Protein AF-B7GRT5-F1 (afdb_monomer)

Radius of gyration: 21.12 Å; Cα contacts (8 Å, |Δi|>4): 105; chains: 1; bounding box: 56×30×62 Å

Sequence (105 aa):
MERYGCRILGAGWPPVTAEQHLIDTFAAANEFVSTLADRLYRTIMPVTEDSVITAYSDDITFWGSHPDLGGVPHALWNIAALQAAEWARKETGITCELDVRKPLV

Secondary structure (DSSP, 8-state):
---------S--PPPHHHHHHHHHHHHHHHHHHHHHHHHHHHHHPSP-TT-EEEE-SSHHHHHHH-GGGTTS-HHHHHHHHHHHHHHHHHHHS---EEEEPPP--

Mean predicted aligned error: 10.05 Å

Structure (mmCIF, N/CA/C/O backbone):
data_AF-B7GRT5-F1
#
_entry.id   AF-B7GRT5-F1
#
loop_
_atom_site.group_PDB
_atom_site.id
_atom_site.type_symbol
_atom_site.label_atom_id
_atom_site.label_alt_id
_atom_site.label_comp_id
_atom_site.label_asym_id
_atom_site.label_entity_id
_atom_site.label_seq_id
_atom_site.pdbx_PDB_ins_code
_atom_site.Cartn_x
_atom_site.Cartn_y
_atom_site.Cartn_z
_atom_site.occupancy
_atom_site.B_iso_or_equiv
_atom_site.auth_seq_id
_atom_site.auth_comp_id
_atom_site.auth_asym_id
_atom_site.auth_atom_id
_atom_site.pdbx_PDB_model_num
ATOM 1 N N . MET A 1 1 ? 39.315 5.576 -42.360 1.00 35.09 1 MET A N 1
ATOM 2 C CA . MET A 1 1 ? 40.252 4.438 -42.259 1.00 35.09 1 MET A CA 1
ATOM 3 C C . MET A 1 1 ? 40.766 4.423 -40.827 1.00 35.09 1 MET A C 1
ATOM 5 O O . MET A 1 1 ? 41.183 5.466 -40.344 1.00 35.09 1 MET A O 1
ATOM 9 N N . GLU A 1 2 ? 40.565 3.309 -40.134 1.00 42.41 2 GLU A N 1
ATOM 10 C CA . GLU A 1 2 ? 40.664 3.125 -38.680 1.00 42.41 2 GLU A CA 1
ATOM 11 C C . GLU A 1 2 ? 42.054 3.404 -38.081 1.00 42.41 2 GLU A C 1
ATOM 13 O O . GLU A 1 2 ? 43.071 3.153 -38.730 1.00 42.41 2 GLU A O 1
ATOM 18 N N . ARG A 1 3 ? 42.090 3.769 -36.787 1.00 40.16 3 ARG A N 1
ATOM 19 C CA . ARG A 1 3 ? 42.819 2.968 -35.786 1.00 40.16 3 ARG A CA 1
ATOM 20 C C . ARG A 1 3 ? 42.404 3.268 -34.335 1.00 40.16 3 ARG A C 1
ATOM 22 O O . ARG A 1 3 ? 42.620 4.350 -33.806 1.00 40.16 3 ARG A O 1
ATOM 29 N N . TYR A 1 4 ? 41.811 2.232 -33.748 1.00 42.50 4 TYR A N 1
ATOM 30 C CA . TYR A 1 4 ? 41.735 1.815 -32.349 1.00 42.50 4 TYR A CA 1
ATOM 31 C C . TYR A 1 4 ? 42.750 2.424 -31.366 1.00 42.50 4 TYR A C 1
ATOM 33 O O . TYR A 1 4 ? 43.955 2.409 -31.603 1.00 42.50 4 TYR A O 1
ATOM 41 N N . GLY A 1 5 ? 42.248 2.806 -30.189 1.00 38.44 5 GLY A N 1
ATOM 42 C CA . GLY A 1 5 ? 43.044 3.141 -29.009 1.00 38.44 5 GLY A CA 1
ATOM 43 C C . GLY A 1 5 ? 42.219 3.020 -27.730 1.00 38.44 5 GLY A C 1
ATOM 44 O O . GLY A 1 5 ? 41.826 4.018 -27.139 1.00 38.44 5 GLY A O 1
ATOM 45 N N . CYS A 1 6 ? 41.915 1.782 -27.340 1.00 45.81 6 CYS A N 1
ATOM 46 C CA . CYS A 1 6 ? 41.277 1.430 -26.075 1.00 45.81 6 CYS A CA 1
ATOM 47 C C . CYS A 1 6 ? 42.151 1.863 -24.884 1.00 45.81 6 CYS A C 1
ATOM 49 O O . CYS A 1 6 ? 43.333 1.520 -24.832 1.00 45.81 6 CYS A O 1
ATOM 51 N N . ARG A 1 7 ? 41.567 2.562 -23.902 1.00 41.28 7 ARG A N 1
ATOM 52 C CA . ARG A 1 7 ? 42.159 2.720 -22.568 1.00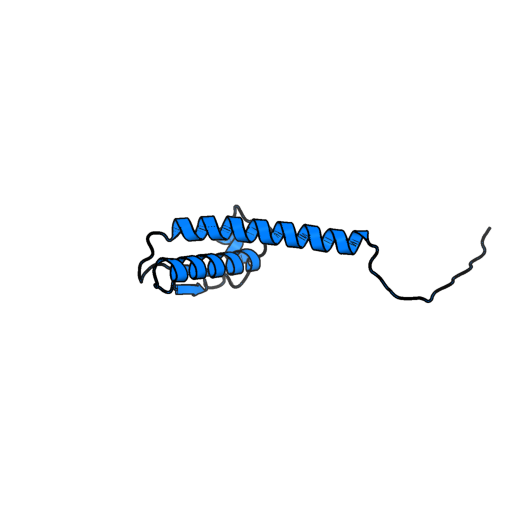 41.28 7 ARG A CA 1
ATOM 53 C C . ARG A 1 7 ? 41.077 2.503 -21.517 1.00 41.28 7 ARG A C 1
ATOM 55 O O . ARG A 1 7 ? 40.390 3.429 -21.107 1.00 41.28 7 ARG A O 1
ATOM 62 N N . ILE A 1 8 ? 40.915 1.247 -21.117 1.00 58.78 8 ILE A N 1
ATOM 63 C CA . ILE A 1 8 ? 40.208 0.899 -19.885 1.00 58.78 8 ILE A CA 1
ATOM 64 C C . ILE A 1 8 ? 41.210 1.064 -18.742 1.00 58.78 8 ILE A C 1
ATOM 66 O O . ILE A 1 8 ? 42.332 0.573 -18.860 1.00 58.78 8 ILE A O 1
ATOM 70 N N . LEU A 1 9 ? 40.818 1.787 -17.685 1.00 47.28 9 LEU A N 1
ATOM 71 C CA . LEU A 1 9 ? 40.879 1.378 -16.268 1.00 47.28 9 LEU A CA 1
ATOM 72 C C . LEU A 1 9 ? 40.779 2.610 -15.345 1.00 47.28 9 LEU A C 1
ATOM 74 O O . LEU A 1 9 ? 41.684 3.441 -15.319 1.00 47.28 9 LEU A O 1
ATOM 78 N N . GLY A 1 10 ? 39.706 2.682 -14.545 1.00 39.84 10 GLY A N 1
ATOM 79 C CA . GLY A 1 10 ? 39.620 3.584 -13.390 1.00 39.84 10 GLY A CA 1
ATOM 80 C C . GLY A 1 10 ? 38.197 3.848 -12.880 1.00 39.84 10 GLY A C 1
ATOM 81 O O . GLY A 1 10 ? 37.603 4.834 -13.281 1.00 39.84 10 GLY A O 1
ATOM 82 N N . ALA A 1 11 ? 37.708 2.985 -11.978 1.00 42.47 11 ALA A N 1
ATOM 83 C CA . ALA A 1 11 ? 36.541 3.147 -11.089 1.00 42.47 11 ALA A CA 1
ATOM 84 C C . ALA A 1 11 ? 35.166 3.424 -11.743 1.00 42.47 11 ALA A C 1
ATOM 86 O O . ALA A 1 11 ? 34.843 4.534 -12.154 1.00 42.47 11 ALA A O 1
ATOM 87 N N . GLY A 1 12 ? 34.324 2.385 -11.780 1.00 48.22 12 GLY A N 1
ATOM 88 C CA . GLY A 1 12 ? 32.943 2.437 -12.253 1.00 48.22 12 GLY A CA 1
ATOM 89 C C . GLY A 1 12 ? 32.034 3.232 -11.323 1.00 48.22 12 GLY A C 1
ATOM 90 O O . GLY A 1 12 ? 31.348 2.649 -10.486 1.00 48.22 12 GLY A O 1
ATOM 91 N N . TRP A 1 13 ? 32.008 4.549 -11.504 1.00 44.81 13 TRP A N 1
ATOM 92 C CA . TRP A 1 13 ? 30.881 5.346 -11.052 1.00 44.81 13 TRP A CA 1
ATOM 93 C C . TRP A 1 13 ? 29.760 5.330 -12.090 1.00 44.81 13 TRP A C 1
ATOM 95 O O . TRP A 1 13 ? 30.054 5.520 -13.277 1.00 44.81 13 TRP A O 1
ATOM 105 N N . PRO A 1 14 ? 28.491 5.081 -11.690 1.00 51.97 14 PRO A N 1
ATOM 106 C CA . PRO A 1 14 ? 27.362 5.358 -12.558 1.00 51.97 14 PRO A CA 1
ATOM 107 C C . PRO A 1 14 ? 27.527 6.778 -13.104 1.00 51.97 14 PRO A C 1
ATOM 109 O O . PRO A 1 14 ? 27.972 7.661 -12.363 1.00 51.97 14 PRO A O 1
ATOM 112 N N . PRO A 1 15 ? 27.214 7.031 -14.384 1.00 56.84 15 PRO A N 1
ATOM 113 C CA . PRO A 1 15 ? 27.171 8.404 -14.862 1.00 56.84 15 PRO A CA 1
ATOM 114 C C . PRO A 1 15 ? 26.275 9.199 -13.902 1.00 56.84 15 PRO A C 1
ATOM 116 O O . PRO A 1 15 ? 25.231 8.691 -13.502 1.00 56.84 15 PRO A O 1
ATOM 119 N N . VAL A 1 16 ? 26.684 10.410 -13.511 1.00 60.94 16 VAL A N 1
ATOM 120 C CA . VAL A 1 16 ? 25.973 11.274 -12.536 1.00 60.94 16 VAL A CA 1
ATOM 121 C C . VAL A 1 16 ? 24.467 11.374 -12.833 1.00 60.94 16 VAL A C 1
ATOM 123 O O . VAL A 1 16 ? 23.646 11.516 -11.933 1.00 60.94 16 VAL A O 1
ATOM 126 N N . THR A 1 17 ? 24.087 11.219 -14.101 1.00 69.44 17 THR A N 1
ATOM 127 C CA . THR A 1 17 ? 22.699 11.129 -14.553 1.00 69.44 17 THR A CA 1
ATOM 128 C C . THR A 1 17 ? 21.957 9.885 -14.052 1.00 69.44 17 THR A C 1
ATOM 130 O O . THR A 1 17 ? 20.820 10.012 -13.624 1.00 69.44 17 THR A O 1
ATOM 133 N N . ALA A 1 18 ? 22.559 8.693 -14.055 1.00 74.81 18 ALA A N 1
ATOM 134 C CA . ALA A 1 18 ? 21.925 7.468 -13.560 1.00 74.81 18 ALA A CA 1
ATOM 135 C C . ALA A 1 18 ? 21.660 7.518 -12.048 1.00 74.81 18 ALA A C 1
ATOM 137 O O . ALA A 1 18 ? 20.605 7.078 -11.601 1.00 74.81 18 ALA A O 1
ATOM 138 N N . GLU A 1 19 ? 22.582 8.083 -11.267 1.00 78.12 19 GLU A N 1
ATOM 139 C CA . GLU A 1 19 ? 22.389 8.271 -9.825 1.00 78.12 19 GLU A CA 1
ATOM 140 C C . GLU A 1 19 ? 21.266 9.274 -9.535 1.00 78.12 19 GLU A C 1
ATOM 142 O O . GLU A 1 19 ? 20.366 8.978 -8.749 1.00 78.12 19 GLU A O 1
ATOM 147 N N . GLN A 1 20 ? 21.251 10.413 -10.236 1.00 81.12 20 GLN A N 1
ATOM 148 C CA . GLN A 1 20 ? 20.177 11.397 -10.100 1.00 81.12 20 GLN A CA 1
ATOM 149 C C . GLN A 1 20 ? 18.815 10.816 -10.499 1.00 81.12 20 GLN A C 1
ATOM 151 O O . GLN A 1 20 ? 17.839 10.991 -9.777 1.00 81.12 20 GLN A O 1
ATOM 156 N N . HIS A 1 21 ? 18.752 10.051 -11.594 1.00 83.00 21 HIS A N 1
ATOM 157 C CA . HIS A 1 21 ? 17.520 9.381 -12.012 1.00 83.00 21 HIS A CA 1
ATOM 158 C C . HIS A 1 21 ? 16.986 8.419 -10.948 1.00 83.00 21 HIS A C 1
ATOM 160 O O . HIS A 1 21 ? 15.772 8.340 -10.756 1.00 83.00 21 HIS A O 1
ATOM 166 N N . LEU A 1 22 ? 17.864 7.700 -10.244 1.00 84.38 22 LEU A N 1
ATOM 167 C CA . LEU A 1 22 ? 17.451 6.843 -9.135 1.00 84.38 22 LEU A CA 1
ATOM 168 C C . LEU A 1 22 ? 16.895 7.671 -7.975 1.00 84.38 22 LEU A C 1
ATOM 170 O O . LEU A 1 22 ? 15.816 7.350 -7.486 1.00 84.38 22 LEU A O 1
ATOM 174 N N . ILE A 1 23 ? 17.582 8.743 -7.572 1.00 88.44 23 ILE A N 1
ATOM 175 C CA . ILE A 1 23 ? 17.127 9.638 -6.494 1.00 88.44 23 ILE A CA 1
ATOM 176 C C . ILE A 1 23 ? 15.744 10.212 -6.813 1.00 88.44 23 ILE A C 1
ATOM 178 O O . ILE A 1 23 ? 14.845 10.127 -5.977 1.00 88.44 23 ILE A O 1
ATOM 182 N N . ASP A 1 24 ? 15.551 10.721 -8.029 1.00 89.56 24 ASP A N 1
ATOM 183 C CA . ASP A 1 24 ? 14.276 11.295 -8.463 1.00 89.56 24 ASP A CA 1
ATOM 184 C C . ASP A 1 24 ? 13.165 10.236 -8.476 1.00 89.56 24 ASP A C 1
ATOM 186 O O . ASP A 1 24 ? 12.052 10.480 -8.007 1.00 89.56 24 ASP A O 1
ATOM 190 N N . THR A 1 25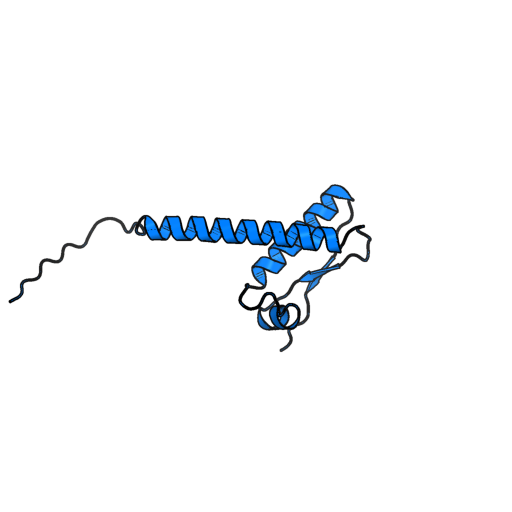 ? 13.476 9.026 -8.952 1.00 85.94 25 THR A N 1
ATOM 191 C CA . THR A 1 25 ? 12.520 7.908 -8.991 1.00 85.94 25 THR A CA 1
ATOM 192 C C . THR A 1 25 ? 12.118 7.470 -7.584 1.00 85.94 25 THR A C 1
ATOM 194 O O . THR A 1 25 ? 10.936 7.245 -7.321 1.00 85.94 25 THR A O 1
ATOM 197 N N . PHE A 1 26 ? 13.073 7.375 -6.657 1.00 86.44 26 PHE A N 1
ATOM 198 C CA . PHE A 1 26 ? 12.783 7.037 -5.264 1.00 86.44 26 PHE A CA 1
ATOM 199 C C . PHE A 1 26 ? 11.986 8.137 -4.564 1.00 86.44 26 PHE A C 1
ATOM 201 O O . PHE A 1 26 ? 11.057 7.824 -3.821 1.00 86.44 26 PHE A O 1
ATOM 208 N N . ALA A 1 27 ? 12.306 9.409 -4.816 1.00 90.69 27 ALA A N 1
ATOM 209 C CA . ALA A 1 27 ? 11.550 10.534 -4.279 1.00 90.69 27 ALA A CA 1
ATOM 210 C C . ALA A 1 27 ? 10.090 10.495 -4.755 1.00 90.69 27 ALA A C 1
ATOM 212 O O . ALA A 1 27 ? 9.180 10.569 -3.928 1.00 90.69 27 ALA A O 1
ATOM 213 N N . ALA A 1 28 ? 9.866 10.273 -6.053 1.00 89.69 28 ALA A N 1
ATOM 214 C CA . ALA A 1 28 ? 8.529 10.137 -6.623 1.00 89.69 28 ALA A CA 1
ATOM 215 C C . ALA A 1 28 ? 7.766 8.931 -6.045 1.00 89.69 28 ALA A C 1
ATOM 217 O O . ALA A 1 28 ? 6.592 9.044 -5.697 1.00 89.69 28 ALA A O 1
ATOM 218 N N . ALA A 1 29 ? 8.429 7.780 -5.885 1.00 89.06 29 ALA A N 1
ATOM 219 C CA . ALA A 1 29 ? 7.819 6.603 -5.269 1.00 89.06 29 ALA A CA 1
ATOM 220 C C . ALA A 1 29 ? 7.430 6.857 -3.804 1.00 89.06 29 ALA A C 1
ATOM 222 O O . ALA A 1 29 ? 6.352 6.452 -3.372 1.00 89.06 29 ALA A O 1
ATOM 223 N N . ASN A 1 30 ? 8.275 7.555 -3.043 1.00 91.62 30 ASN A N 1
ATOM 224 C CA . ASN A 1 30 ? 7.990 7.897 -1.653 1.00 91.62 30 ASN A CA 1
ATOM 225 C C . ASN A 1 30 ? 6.823 8.892 -1.528 1.00 91.62 30 ASN A C 1
ATOM 227 O O . ASN A 1 30 ? 5.957 8.727 -0.671 1.00 91.62 30 ASN A O 1
ATOM 231 N N . GLU A 1 31 ? 6.761 9.898 -2.403 1.00 93.88 31 GLU A N 1
ATOM 232 C CA . GLU A 1 31 ? 5.630 10.831 -2.469 1.00 93.88 31 GLU A CA 1
ATOM 233 C C . GLU A 1 31 ? 4.321 10.105 -2.813 1.00 93.88 31 GLU A C 1
ATOM 235 O O . GLU A 1 31 ? 3.287 10.331 -2.173 1.00 93.88 31 GLU A O 1
ATOM 240 N N . PHE A 1 32 ? 4.379 9.172 -3.766 1.00 92.56 32 PHE A N 1
ATOM 241 C CA . PHE A 1 32 ? 3.248 8.326 -4.125 1.00 92.56 32 PHE A CA 1
ATOM 242 C C . PHE A 1 32 ? 2.765 7.487 -2.936 1.00 92.56 32 PHE A C 1
ATOM 244 O O . PHE A 1 32 ? 1.580 7.519 -2.603 1.00 92.56 32 PHE A O 1
ATOM 251 N N . VAL A 1 33 ? 3.678 6.784 -2.256 1.00 94.31 33 VAL A N 1
ATOM 252 C CA . VAL A 1 33 ? 3.366 5.972 -1.069 1.00 94.31 33 VAL A CA 1
ATOM 253 C C . VAL A 1 33 ? 2.748 6.825 0.034 1.00 94.31 33 VAL A C 1
ATOM 255 O O . VAL A 1 33 ? 1.740 6.426 0.609 1.00 94.31 33 VAL A O 1
ATOM 258 N N . SER A 1 34 ? 3.299 8.011 0.304 1.00 93.50 34 SER A N 1
ATOM 259 C CA . SER A 1 34 ? 2.772 8.923 1.325 1.00 93.50 34 SER A CA 1
ATOM 260 C C . SER A 1 34 ? 1.342 9.374 1.011 1.00 93.50 34 SER A C 1
ATOM 262 O O . SER A 1 34 ? 0.464 9.332 1.874 1.00 93.50 34 SER A O 1
ATOM 264 N N . THR A 1 35 ? 1.082 9.734 -0.248 1.00 94.69 35 THR A N 1
ATOM 265 C CA . THR A 1 35 ? -0.253 10.134 -0.716 1.00 94.69 35 THR A CA 1
ATOM 266 C C . THR A 1 35 ? -1.250 8.979 -0.616 1.00 94.69 35 THR A C 1
ATOM 268 O O . THR A 1 35 ? -2.385 9.156 -0.169 1.00 94.69 35 THR A O 1
ATOM 271 N N . LEU A 1 36 ? -0.828 7.774 -1.004 1.00 94.06 36 LEU A N 1
ATOM 272 C CA . LEU A 1 36 ? -1.660 6.580 -0.924 1.00 94.06 36 LEU A CA 1
ATOM 273 C C . LEU A 1 36 ? -1.943 6.186 0.532 1.00 94.06 36 LEU A C 1
ATOM 275 O O . LEU A 1 36 ? -3.074 5.828 0.854 1.00 94.06 36 LEU A O 1
ATOM 279 N N . ALA A 1 37 ? -0.952 6.311 1.416 1.00 94.06 37 ALA A N 1
ATOM 280 C CA . ALA A 1 37 ? -1.097 6.048 2.842 1.00 94.06 37 ALA A CA 1
ATOM 281 C C . ALA A 1 37 ? -2.102 7.008 3.490 1.00 94.06 37 ALA A C 1
ATOM 283 O O . ALA A 1 37 ? -2.960 6.553 4.238 1.00 94.06 37 ALA A O 1
ATOM 284 N N . ASP A 1 38 ? -2.072 8.306 3.161 1.00 94.50 38 ASP A N 1
ATOM 285 C CA . ASP A 1 38 ? -3.072 9.276 3.647 1.00 94.50 38 ASP A CA 1
ATOM 286 C C . ASP A 1 38 ? -4.482 8.917 3.173 1.00 94.50 38 ASP A C 1
ATOM 288 O O . ASP A 1 38 ? -5.430 8.923 3.961 1.00 94.50 38 ASP A O 1
ATOM 292 N N . ARG A 1 39 ? -4.628 8.506 1.909 1.00 93.06 39 ARG A N 1
ATOM 293 C CA . ARG A 1 39 ? -5.920 8.054 1.383 1.00 93.06 39 ARG A CA 1
ATOM 294 C C . ARG A 1 39 ? -6.430 6.805 2.108 1.00 93.06 39 ARG A C 1
ATOM 296 O O . ARG A 1 39 ? -7.606 6.756 2.475 1.00 93.06 39 ARG A O 1
ATOM 303 N N . LEU A 1 40 ? -5.570 5.808 2.315 1.00 92.50 40 LEU A N 1
ATOM 304 C CA . LEU A 1 40 ? -5.913 4.579 3.035 1.00 92.50 40 LEU A CA 1
ATOM 305 C C . LEU A 1 40 ? -6.281 4.878 4.486 1.00 92.50 40 LEU A C 1
ATOM 307 O O . LEU A 1 40 ? -7.328 4.437 4.951 1.00 92.50 40 LEU A O 1
ATOM 311 N N . TYR A 1 41 ? -5.475 5.700 5.155 1.00 90.75 41 TYR A N 1
ATOM 312 C CA . TYR A 1 41 ? -5.696 6.135 6.525 1.00 90.75 41 TYR A CA 1
ATOM 313 C C . TYR A 1 41 ? -7.068 6.792 6.698 1.00 90.75 41 TYR A C 1
ATOM 315 O O . TYR A 1 41 ? -7.852 6.400 7.557 1.00 90.75 41 TYR A O 1
ATOM 323 N N . ARG A 1 42 ? -7.422 7.733 5.818 1.00 90.81 42 ARG A N 1
ATOM 324 C CA . ARG A 1 42 ? -8.742 8.382 5.853 1.00 90.81 42 ARG A CA 1
ATOM 325 C C . ARG A 1 42 ? -9.895 7.428 5.563 1.00 90.81 42 ARG A C 1
ATOM 327 O O . ARG A 1 42 ? -11.000 7.675 6.027 1.00 90.81 42 ARG A O 1
ATOM 334 N N . THR A 1 43 ? -9.655 6.368 4.794 1.00 89.62 43 THR A N 1
ATOM 335 C CA . THR A 1 43 ? -10.688 5.382 4.446 1.00 89.62 43 THR A CA 1
ATOM 336 C C . THR A 1 43 ? -11.030 4.479 5.629 1.00 89.62 43 THR A C 1
ATOM 338 O O . THR A 1 43 ? -12.188 4.107 5.790 1.00 89.62 43 THR A O 1
ATOM 341 N N . ILE A 1 44 ? -10.044 4.144 6.465 1.00 87.62 44 ILE A N 1
ATOM 342 C CA . ILE A 1 44 ? -10.245 3.287 7.643 1.00 87.62 44 ILE A CA 1
ATOM 343 C C . ILE A 1 44 ? -10.686 4.051 8.895 1.00 87.62 44 ILE A C 1
ATOM 345 O O . ILE A 1 44 ? -10.934 3.422 9.921 1.00 87.62 44 ILE A O 1
ATOM 349 N N . MET A 1 45 ? -10.755 5.385 8.832 1.00 87.06 45 MET A N 1
ATOM 350 C CA . MET A 1 45 ? -11.149 6.233 9.955 1.00 87.06 45 MET A CA 1
ATOM 351 C C . MET A 1 45 ? -12.677 6.439 10.014 1.00 87.06 45 MET A C 1
ATOM 353 O O . MET A 1 45 ? -13.295 6.707 8.982 1.00 87.06 45 MET A O 1
ATOM 357 N N . PRO A 1 46 ? -13.296 6.402 11.213 1.00 86.81 46 PRO A N 1
ATOM 358 C CA . PRO A 1 46 ? -12.675 6.115 12.509 1.00 86.81 46 PRO A CA 1
ATOM 359 C C . PRO A 1 46 ? -12.245 4.646 12.626 1.00 86.81 46 PRO A C 1
ATOM 361 O O . PRO A 1 46 ? -12.978 3.747 12.224 1.00 86.81 46 PRO A O 1
ATOM 364 N N . VAL A 1 47 ? -11.060 4.418 13.195 1.00 84.62 47 VAL A N 1
ATOM 365 C CA . VAL A 1 47 ? -10.506 3.067 13.351 1.00 84.62 47 VAL A CA 1
ATOM 366 C C . VAL A 1 47 ? -11.262 2.319 14.446 1.00 84.62 47 VAL A C 1
ATOM 368 O O . VAL A 1 47 ? -11.470 2.832 15.545 1.00 84.62 47 VAL A O 1
ATOM 371 N N . THR A 1 48 ? -11.652 1.090 14.132 1.00 85.56 48 THR A N 1
ATOM 372 C CA . THR A 1 48 ? -12.302 0.131 15.030 1.00 85.56 48 THR A CA 1
ATOM 373 C C . THR A 1 48 ? -11.492 -1.165 15.060 1.00 85.56 48 THR A C 1
ATOM 375 O O . THR A 1 48 ? -10.580 -1.339 14.252 1.00 85.56 48 THR A O 1
ATOM 378 N N . GLU A 1 49 ? -11.805 -2.085 15.975 1.00 76.88 49 GLU A N 1
ATOM 379 C CA . GLU A 1 49 ? -11.141 -3.401 16.024 1.00 76.88 49 GLU A CA 1
ATOM 380 C C . GLU A 1 49 ? -11.362 -4.225 14.739 1.00 76.88 49 GLU A C 1
ATOM 382 O O . GLU A 1 49 ? -10.515 -5.039 14.393 1.00 76.88 49 GLU A O 1
ATOM 387 N N . ASP A 1 50 ? -12.432 -3.942 13.987 1.00 80.88 50 ASP A N 1
ATOM 388 C CA . ASP A 1 50 ? -12.749 -4.579 12.701 1.00 80.88 50 ASP A CA 1
ATOM 389 C C . ASP A 1 50 ? -12.137 -3.842 11.488 1.00 80.88 50 ASP A C 1
ATOM 391 O O . ASP A 1 50 ? -12.404 -4.188 10.334 1.00 80.88 50 ASP A O 1
ATOM 395 N N . SER A 1 51 ? -11.349 -2.781 11.709 1.00 84.69 51 SER A N 1
ATOM 396 C CA . SER A 1 51 ? -10.722 -2.026 10.621 1.00 84.69 51 SER A CA 1
ATOM 397 C C . SER A 1 51 ? -9.567 -2.824 10.010 1.00 84.69 51 SER A C 1
ATOM 399 O O . SER A 1 51 ? -8.472 -2.905 10.571 1.00 84.69 51 SER A O 1
ATOM 401 N N . VAL A 1 52 ? -9.813 -3.361 8.815 1.00 87.00 52 VAL A N 1
ATOM 402 C CA . VAL A 1 52 ? -8.854 -4.156 8.040 1.00 87.00 52 VAL A CA 1
ATOM 403 C C . VAL A 1 52 ? -8.301 -3.346 6.870 1.00 87.00 52 VAL A C 1
ATOM 405 O O . VAL A 1 52 ? -9.045 -2.663 6.162 1.00 87.00 52 VAL A O 1
ATOM 408 N N . ILE A 1 53 ? -6.997 -3.468 6.619 1.00 90.62 53 ILE A N 1
ATOM 409 C CA . ILE A 1 53 ? -6.368 -3.005 5.379 1.00 90.62 53 ILE A CA 1
ATOM 410 C C . ILE A 1 53 ? -5.948 -4.223 4.560 1.00 90.62 53 ILE A C 1
ATOM 412 O O . ILE A 1 53 ? -5.268 -5.117 5.056 1.00 90.62 53 ILE A O 1
ATOM 416 N N . THR A 1 54 ? -6.333 -4.261 3.288 1.00 92.50 54 THR A N 1
ATOM 417 C CA . THR A 1 54 ? -5.958 -5.361 2.396 1.00 92.50 54 THR A CA 1
ATOM 418 C C . THR A 1 54 ? -4.528 -5.189 1.883 1.00 92.50 54 THR A C 1
ATOM 420 O O . THR A 1 54 ? -4.198 -4.161 1.288 1.00 92.50 54 THR A O 1
ATOM 423 N N . ALA A 1 55 ? -3.702 -6.216 2.056 1.00 93.31 55 ALA A N 1
ATOM 424 C CA . ALA A 1 55 ? -2.411 -6.379 1.400 1.00 93.31 55 ALA A CA 1
ATOM 425 C C . ALA A 1 55 ? -2.505 -7.401 0.263 1.00 93.31 55 ALA A C 1
ATOM 427 O O . ALA A 1 55 ? -3.346 -8.298 0.269 1.00 93.31 55 ALA A O 1
ATOM 428 N N . TYR A 1 56 ? -1.607 -7.286 -0.708 1.00 93.44 56 TYR A N 1
ATOM 429 C CA . TYR A 1 56 ? -1.571 -8.153 -1.885 1.00 93.44 56 TYR A CA 1
ATOM 430 C C . TYR A 1 56 ? -0.226 -8.872 -1.971 1.00 93.44 56 TYR A C 1
ATOM 432 O O . TYR A 1 56 ? 0.789 -8.335 -1.542 1.00 93.44 56 TYR A O 1
ATOM 440 N N . SER A 1 57 ? -0.203 -10.093 -2.498 1.00 91.88 57 SER A N 1
ATOM 441 C CA . SER A 1 57 ? 1.031 -10.887 -2.642 1.00 91.88 57 SER A CA 1
ATOM 442 C C . SER A 1 57 ? 1.589 -10.893 -4.068 1.00 91.88 57 SER A C 1
ATOM 444 O O . SER A 1 57 ? 2.728 -11.305 -4.281 1.00 91.88 57 SER A O 1
ATOM 446 N N . ASP A 1 58 ? 0.805 -10.417 -5.035 1.00 92.38 58 ASP A N 1
ATOM 447 C CA . ASP A 1 58 ? 1.167 -10.350 -6.442 1.00 92.38 58 ASP A CA 1
ATOM 448 C C . ASP A 1 58 ? 0.472 -9.169 -7.145 1.00 92.38 58 ASP A C 1
ATOM 450 O O . ASP A 1 58 ? -0.578 -8.681 -6.710 1.00 92.38 58 ASP A O 1
ATOM 454 N N . ASP A 1 59 ? 1.065 -8.714 -8.252 1.00 92.50 59 ASP A N 1
ATOM 455 C CA . ASP A 1 59 ? 0.569 -7.569 -9.026 1.00 92.50 59 ASP A CA 1
ATOM 456 C C . ASP A 1 59 ? -0.753 -7.863 -9.747 1.00 92.50 59 ASP A C 1
ATOM 458 O O . ASP A 1 59 ? -1.569 -6.962 -9.924 1.00 92.50 59 ASP A O 1
ATOM 462 N N . ILE A 1 60 ? -1.005 -9.114 -10.144 1.00 92.75 60 ILE A N 1
ATOM 463 C CA . ILE A 1 60 ? -2.193 -9.482 -10.927 1.00 92.75 60 ILE A CA 1
ATOM 464 C C . ILE A 1 60 ? -3.444 -9.362 -10.052 1.00 92.75 60 ILE A C 1
ATOM 466 O O . ILE A 1 60 ? -4.428 -8.735 -10.445 1.00 92.75 60 ILE A O 1
ATOM 470 N N . THR A 1 61 ? -3.397 -9.915 -8.843 1.00 92.25 61 THR A N 1
ATOM 471 C CA . THR A 1 61 ? -4.462 -9.826 -7.838 1.00 92.25 61 THR A CA 1
ATOM 472 C C . THR A 1 61 ? -4.692 -8.384 -7.395 1.00 92.25 61 THR A C 1
ATOM 474 O O . THR A 1 61 ? -5.842 -7.964 -7.211 1.00 92.25 61 THR A O 1
ATOM 477 N N . PHE A 1 62 ? -3.611 -7.612 -7.258 1.00 93.12 62 PHE A N 1
ATOM 478 C CA . PHE A 1 62 ? -3.678 -6.190 -6.950 1.00 93.12 62 PHE A CA 1
ATOM 479 C C . PHE A 1 62 ? -4.386 -5.402 -8.059 1.00 93.12 62 PHE A C 1
ATOM 481 O O . PHE A 1 62 ? -5.406 -4.770 -7.789 1.00 93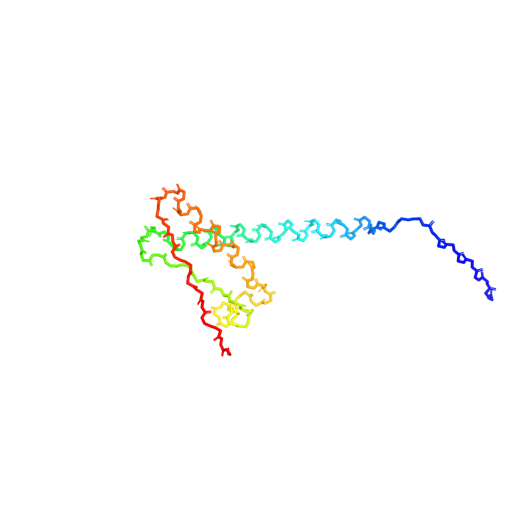.12 62 PHE A O 1
ATOM 488 N N . TRP A 1 63 ? -3.927 -5.490 -9.311 1.00 94.62 63 TRP A N 1
ATOM 489 C CA . TRP A 1 63 ? -4.542 -4.779 -10.438 1.00 94.62 63 TRP A CA 1
ATOM 490 C C . TRP A 1 63 ? -5.967 -5.250 -10.726 1.00 94.62 63 TRP A C 1
ATOM 492 O O . TRP A 1 63 ? -6.807 -4.451 -11.128 1.00 94.62 63 TRP A O 1
ATOM 502 N N . GLY A 1 64 ? -6.277 -6.523 -10.467 1.00 92.00 64 GLY A N 1
ATOM 503 C CA . GLY A 1 64 ? -7.647 -7.030 -10.534 1.00 92.00 64 GLY A CA 1
ATOM 504 C C . GLY A 1 64 ? -8.591 -6.360 -9.526 1.00 92.00 64 GLY A C 1
ATOM 505 O O . GLY A 1 64 ? -9.785 -6.245 -9.793 1.00 92.00 64 GLY A O 1
ATOM 506 N N . SER A 1 65 ? -8.066 -5.893 -8.389 1.00 89.88 65 SER A N 1
ATOM 507 C CA . SER A 1 65 ? -8.836 -5.204 -7.339 1.00 89.88 65 SER A CA 1
ATOM 508 C C . SER A 1 65 ? -8.793 -3.675 -7.463 1.00 89.88 65 SER A C 1
ATOM 510 O O . SER A 1 65 ? -9.746 -3.003 -7.073 1.00 89.88 65 SER A O 1
ATOM 512 N N . HIS A 1 66 ? -7.710 -3.136 -8.028 1.00 90.44 66 HIS A N 1
ATOM 513 C CA . HIS A 1 66 ? -7.461 -1.709 -8.241 1.00 90.44 66 HIS A CA 1
ATOM 514 C C . HIS A 1 66 ? -7.027 -1.455 -9.694 1.00 90.44 66 HIS A C 1
ATOM 516 O O . HIS A 1 66 ? -5.850 -1.186 -9.957 1.00 90.44 66 HIS A O 1
ATOM 522 N N . PRO A 1 67 ? -7.949 -1.559 -10.669 1.00 90.31 67 PRO A N 1
ATOM 523 C CA . PRO A 1 67 ? -7.611 -1.419 -12.086 1.00 90.31 67 PRO A CA 1
ATOM 524 C C . PRO A 1 67 ? -7.107 -0.014 -12.448 1.00 90.31 67 PRO A C 1
ATOM 526 O O . PRO A 1 67 ? -6.384 0.146 -13.428 1.00 90.31 67 PRO A O 1
ATOM 529 N N . ASP A 1 68 ? -7.448 1.001 -11.648 1.00 91.31 68 ASP A N 1
ATOM 530 C CA . ASP A 1 68 ? -6.948 2.374 -11.762 1.00 91.31 68 ASP A CA 1
ATOM 531 C C . ASP A 1 68 ? -5.453 2.509 -11.427 1.00 91.31 68 ASP A C 1
ATOM 533 O O . ASP A 1 68 ? -4.817 3.475 -1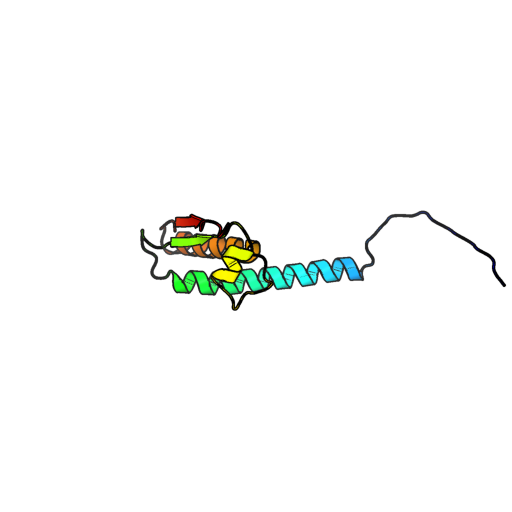1.843 1.00 91.31 68 ASP A O 1
ATOM 537 N N . LEU A 1 69 ? -4.880 1.526 -10.728 1.00 89.81 69 LEU A N 1
ATOM 538 C CA . LEU A 1 69 ? -3.467 1.472 -10.349 1.00 89.81 69 LEU A CA 1
ATOM 539 C C . LEU A 1 69 ? -2.661 0.494 -11.222 1.00 89.81 69 LEU A C 1
ATOM 541 O O . LEU A 1 69 ? -1.588 0.035 -10.827 1.00 89.81 69 LEU A O 1
ATOM 545 N N . GLY A 1 70 ? -3.161 0.172 -12.420 1.00 88.88 70 GLY A N 1
ATOM 546 C CA . GLY A 1 70 ? -2.467 -0.685 -13.381 1.00 88.88 70 GLY A CA 1
ATOM 547 C C . GLY A 1 70 ? -1.044 -0.198 -13.682 1.00 88.88 70 GLY A C 1
ATOM 548 O O . GLY A 1 70 ? -0.830 0.963 -14.027 1.00 88.88 70 GLY A O 1
ATOM 549 N N . GLY A 1 71 ? -0.063 -1.095 -13.550 1.00 87.00 71 GLY A N 1
ATOM 550 C CA . GLY A 1 71 ? 1.361 -0.794 -13.739 1.00 87.00 71 GLY A CA 1
ATOM 551 C C . GLY A 1 71 ? 2.089 -0.301 -12.483 1.00 87.00 71 GLY A C 1
ATOM 552 O O . GLY A 1 71 ? 3.318 -0.267 -12.478 1.00 87.00 71 GLY A O 1
ATOM 553 N N . VAL A 1 72 ? 1.369 0.020 -11.403 1.00 90.81 72 VAL A N 1
ATOM 554 C CA . VAL A 1 72 ? 1.973 0.269 -10.087 1.00 90.81 72 VAL A CA 1
ATOM 555 C C . VAL A 1 72 ? 2.273 -1.077 -9.420 1.00 90.81 72 VAL A C 1
ATOM 557 O O . VAL A 1 72 ? 1.365 -1.904 -9.325 1.00 90.81 72 VAL A O 1
ATOM 560 N N . PRO A 1 73 ? 3.499 -1.317 -8.924 1.00 91.94 73 PRO A N 1
ATOM 561 C CA . PRO A 1 73 ? 3.801 -2.529 -8.170 1.00 91.94 73 PRO A CA 1
ATOM 562 C C . PRO A 1 73 ? 2.972 -2.617 -6.882 1.00 91.94 73 PRO A C 1
ATOM 564 O O . PRO A 1 73 ? 2.939 -1.662 -6.098 1.00 91.94 73 PRO A O 1
ATOM 567 N N . HIS A 1 74 ? 2.387 -3.783 -6.601 1.00 93.88 74 HIS A N 1
ATOM 568 C CA . HIS A 1 74 ? 1.621 -4.056 -5.377 1.00 93.88 74 HIS A CA 1
ATOM 569 C C . HIS A 1 74 ? 2.435 -3.785 -4.101 1.00 93.88 74 HIS A C 1
ATOM 571 O O . HIS A 1 74 ? 1.885 -3.447 -3.055 1.00 93.88 74 HIS A O 1
ATOM 577 N N . ALA A 1 75 ? 3.765 -3.884 -4.180 1.00 93.62 75 ALA A N 1
ATOM 578 C CA . ALA A 1 75 ? 4.655 -3.570 -3.072 1.00 93.62 75 ALA A CA 1
ATOM 579 C C . ALA A 1 75 ? 4.494 -2.118 -2.583 1.00 93.62 75 ALA A C 1
ATOM 581 O O . ALA A 1 75 ? 4.491 -1.886 -1.376 1.00 93.62 75 ALA A O 1
ATOM 582 N N . LEU A 1 76 ? 4.301 -1.147 -3.489 1.00 94.12 76 LEU A N 1
ATOM 583 C CA . LEU A 1 76 ? 4.078 0.253 -3.101 1.00 94.12 76 LEU A CA 1
ATOM 584 C C . LEU A 1 76 ? 2.752 0.417 -2.348 1.00 94.12 76 LEU A C 1
ATOM 586 O O . LEU A 1 76 ? 2.692 1.159 -1.368 1.00 94.12 76 LEU A O 1
ATOM 590 N N . TRP A 1 77 ? 1.717 -0.325 -2.750 1.00 94.69 77 TRP A N 1
ATOM 591 C CA . TRP A 1 77 ? 0.458 -0.388 -2.010 1.00 94.69 77 TRP A CA 1
ATOM 592 C C . TRP A 1 77 ? 0.658 -0.963 -0.607 1.00 94.69 77 TRP A C 1
ATOM 594 O O . TRP A 1 77 ? 0.217 -0.360 0.365 1.00 94.69 77 TRP A O 1
ATOM 604 N N . ASN A 1 78 ? 1.358 -2.091 -0.476 1.00 94.94 78 ASN A N 1
ATOM 605 C CA . ASN A 1 78 ? 1.577 -2.727 0.824 1.00 94.94 78 ASN A CA 1
ATOM 606 C C . ASN A 1 78 ? 2.374 -1.833 1.786 1.00 94.94 78 ASN A C 1
ATOM 608 O O . ASN A 1 78 ? 2.074 -1.797 2.978 1.00 94.94 78 ASN A O 1
ATOM 612 N N . ILE A 1 79 ? 3.361 -1.083 1.284 1.00 95.12 79 ILE A N 1
ATOM 613 C CA . ILE A 1 79 ? 4.094 -0.102 2.097 1.00 95.12 79 ILE A CA 1
ATOM 614 C C . ILE A 1 79 ? 3.143 1.010 2.560 1.00 95.12 79 ILE A C 1
ATOM 616 O O . ILE A 1 79 ? 3.140 1.357 3.741 1.00 95.12 79 ILE A O 1
ATOM 620 N N . ALA A 1 80 ? 2.296 1.529 1.667 1.00 94.81 80 ALA A N 1
ATOM 621 C CA . ALA A 1 80 ? 1.304 2.542 2.020 1.00 94.81 80 ALA A CA 1
ATOM 622 C C . ALA A 1 80 ? 0.271 2.023 3.038 1.00 94.81 80 ALA A C 1
ATOM 624 O O . ALA A 1 80 ? -0.075 2.734 3.979 1.00 94.81 80 ALA A O 1
ATOM 625 N N . ALA A 1 81 ? -0.176 0.774 2.894 1.00 93.75 81 ALA A N 1
ATOM 626 C CA . ALA A 1 81 ? -1.075 0.096 3.823 1.00 93.75 81 ALA A CA 1
ATOM 627 C C . ALA A 1 81 ? -0.464 -0.025 5.224 1.00 93.75 81 ALA A C 1
ATOM 629 O O . ALA A 1 81 ? -1.101 0.340 6.212 1.00 93.75 81 ALA A O 1
ATOM 630 N N . LEU A 1 82 ? 0.795 -0.460 5.314 1.00 93.62 82 LEU A N 1
ATOM 631 C CA . LEU A 1 82 ? 1.527 -0.514 6.580 1.00 93.62 82 LEU A CA 1
ATOM 632 C C . LEU A 1 82 ? 1.685 0.876 7.205 1.00 93.62 82 LEU A C 1
ATOM 634 O O . LEU A 1 82 ? 1.490 1.037 8.409 1.00 93.62 82 LEU A O 1
ATOM 638 N N . GLN A 1 83 ? 2.002 1.888 6.397 1.00 94.19 83 GLN A N 1
ATOM 639 C CA . GLN A 1 83 ? 2.141 3.263 6.871 1.00 94.19 83 GLN A CA 1
ATOM 640 C C . GLN A 1 83 ? 0.811 3.830 7.391 1.00 94.19 83 GLN A C 1
ATOM 642 O O . GLN A 1 83 ? 0.791 4.466 8.443 1.00 94.19 83 GLN A O 1
ATOM 647 N N . ALA A 1 84 ? -0.303 3.546 6.716 1.00 92.38 84 ALA A N 1
ATOM 648 C CA . ALA A 1 84 ? -1.637 3.930 7.168 1.00 92.38 84 ALA A CA 1
ATOM 649 C C . ALA A 1 84 ? -2.027 3.238 8.487 1.00 92.38 84 ALA A C 1
ATOM 651 O O . ALA A 1 84 ? -2.506 3.903 9.407 1.00 92.38 84 ALA A O 1
ATOM 652 N N . ALA A 1 85 ? -1.769 1.931 8.618 1.00 91.12 85 ALA A N 1
ATOM 653 C CA . ALA A 1 85 ? -1.996 1.188 9.861 1.00 91.12 85 ALA A CA 1
ATOM 654 C C . ALA A 1 85 ? -1.149 1.733 11.024 1.00 91.12 85 ALA A C 1
ATOM 656 O O . ALA A 1 85 ? -1.618 1.848 12.156 1.00 91.12 85 ALA A O 1
ATOM 657 N N . GLU A 1 86 ? 0.101 2.109 10.751 1.00 92.06 86 GLU A N 1
ATOM 658 C CA . GLU A 1 86 ? 0.993 2.730 11.729 1.00 92.06 86 GLU A CA 1
ATOM 659 C C . GLU A 1 86 ? 0.464 4.088 12.211 1.00 92.06 86 GLU A C 1
ATOM 661 O O . GLU A 1 86 ? 0.517 4.383 13.407 1.00 92.06 86 GLU A O 1
ATOM 666 N N . TRP A 1 87 ? -0.046 4.919 11.299 1.00 93.50 87 TRP A N 1
ATOM 667 C CA . TRP A 1 87 ? -0.655 6.206 11.643 1.00 93.50 87 TRP A CA 1
ATOM 668 C C . TRP A 1 87 ? -1.906 6.023 12.505 1.00 93.50 87 TRP A C 1
ATOM 670 O O . TRP A 1 87 ? -2.003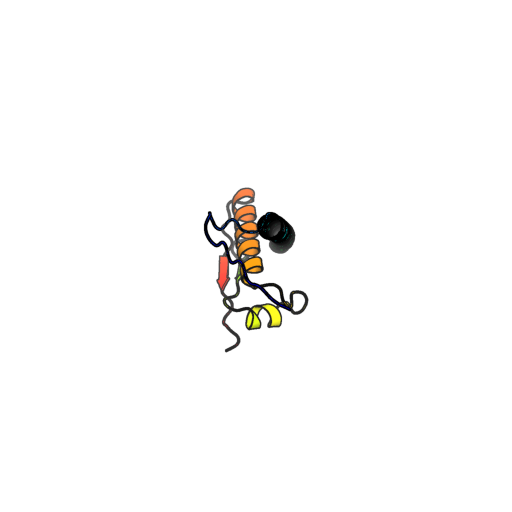 6.644 13.564 1.00 93.50 87 TRP A O 1
ATOM 680 N N . ALA A 1 88 ? -2.785 5.089 12.134 1.00 89.69 88 ALA A N 1
ATOM 681 C CA . ALA A 1 88 ? -3.954 4.710 12.926 1.00 89.69 88 ALA A CA 1
ATOM 682 C C . ALA A 1 88 ? -3.595 4.241 14.334 1.00 89.69 88 ALA A C 1
ATOM 684 O O . ALA A 1 88 ? -4.187 4.714 15.310 1.00 89.69 88 ALA A O 1
ATOM 685 N N . ARG A 1 89 ? -2.578 3.382 14.463 1.00 89.75 89 ARG A N 1
ATOM 686 C CA . ARG A 1 89 ? -2.110 2.916 15.771 1.00 89.75 89 ARG A CA 1
ATOM 687 C C . ARG A 1 89 ? -1.571 4.057 16.626 1.00 89.75 89 ARG A C 1
ATOM 689 O O . ARG A 1 89 ? -1.825 4.085 17.826 1.00 89.75 89 ARG A O 1
ATOM 696 N N . LYS A 1 90 ? -0.836 5.002 16.035 1.00 91.62 90 LYS A N 1
ATOM 697 C CA . LYS A 1 90 ? -0.295 6.163 16.759 1.00 91.62 90 LYS A CA 1
ATOM 698 C C . LYS A 1 90 ? -1.382 7.111 17.258 1.00 91.62 90 LYS A C 1
ATOM 700 O O . LYS A 1 90 ? -1.223 7.661 18.342 1.00 91.62 90 LYS A O 1
ATOM 705 N N . GLU A 1 91 ? -2.448 7.310 16.486 1.00 89.94 91 GLU A N 1
ATOM 706 C CA . GLU A 1 91 ? -3.522 8.241 16.848 1.00 89.94 91 GLU A CA 1
ATOM 707 C C . GLU A 1 91 ? -4.532 7.626 17.826 1.00 89.94 91 GLU A C 1
ATOM 709 O O . GLU A 1 91 ? -4.942 8.275 18.785 1.00 89.94 91 GLU A O 1
ATOM 714 N N . THR A 1 92 ? -4.914 6.367 17.609 1.00 86.56 92 THR A N 1
ATOM 715 C CA . THR A 1 92 ? -6.030 5.730 18.331 1.00 86.56 92 THR A CA 1
ATOM 716 C C . THR A 1 92 ? -5.590 4.673 19.343 1.00 86.56 92 THR A C 1
ATOM 718 O O . THR A 1 92 ? -6.372 4.280 20.205 1.00 86.56 92 THR A O 1
ATOM 721 N N . GLY A 1 93 ? -4.349 4.187 19.248 1.00 86.56 93 GLY A N 1
ATOM 722 C CA . GLY A 1 93 ? -3.853 3.044 20.020 1.00 86.56 93 GLY A CA 1
ATOM 723 C C . GLY A 1 93 ? -4.316 1.676 19.502 1.00 86.56 93 GLY A C 1
ATOM 724 O O . GLY A 1 93 ? -3.846 0.658 20.008 1.00 86.56 93 GLY A O 1
ATOM 725 N N . ILE A 1 94 ? -5.195 1.627 18.494 1.00 83.94 94 ILE A N 1
ATOM 726 C CA . ILE A 1 94 ? -5.752 0.387 17.940 1.00 83.94 94 ILE A CA 1
ATOM 727 C C . ILE A 1 94 ? -4.837 -0.140 16.832 1.00 83.94 94 ILE A C 1
ATOM 729 O O . ILE A 1 94 ? -4.394 0.606 15.959 1.00 83.94 94 ILE A O 1
ATOM 733 N N . THR A 1 95 ? -4.541 -1.439 16.862 1.00 83.81 95 THR A N 1
ATOM 734 C CA . THR A 1 95 ? -3.777 -2.093 15.792 1.00 83.81 95 THR A CA 1
ATOM 735 C C . THR A 1 95 ? -4.734 -2.528 14.692 1.00 83.81 95 THR A C 1
ATOM 737 O O . THR A 1 95 ? -5.570 -3.392 14.930 1.00 83.81 95 THR A O 1
ATOM 740 N N . CYS A 1 96 ? -4.605 -1.949 13.498 1.00 83.19 96 CYS A N 1
ATOM 741 C CA . CYS A 1 96 ? -5.349 -2.412 12.329 1.00 83.19 96 CYS A CA 1
ATOM 742 C C . CYS A 1 96 ? -4.811 -3.764 11.854 1.00 83.19 96 CYS A C 1
ATOM 744 O O . CYS A 1 96 ? -3.593 -3.965 11.792 1.00 83.19 96 CYS A O 1
ATOM 746 N N . GLU A 1 97 ? -5.711 -4.666 11.477 1.00 85.56 97 GLU A N 1
ATOM 747 C CA . GLU A 1 97 ? -5.332 -5.939 10.874 1.00 85.56 97 GLU A CA 1
ATOM 748 C C . GLU A 1 97 ? -4.955 -5.736 9.401 1.00 85.56 97 GLU A C 1
ATOM 750 O O . GLU A 1 97 ? -5.606 -4.990 8.663 1.00 85.56 97 GLU A O 1
ATOM 755 N N . LEU A 1 98 ? -3.879 -6.398 8.973 1.00 86.12 98 LEU A N 1
ATOM 756 C CA . LEU A 1 98 ? -3.465 -6.437 7.576 1.00 86.12 98 LEU A CA 1
ATOM 757 C C . LEU A 1 98 ? -3.860 -7.796 6.992 1.00 86.12 98 LEU A C 1
ATOM 759 O O . LEU A 1 98 ? -3.175 -8.792 7.226 1.00 86.12 98 LEU A O 1
ATOM 763 N N . ASP A 1 99 ? -4.955 -7.832 6.237 1.00 89.25 99 ASP A N 1
ATOM 764 C CA . ASP A 1 99 ? -5.433 -9.061 5.603 1.00 89.25 99 ASP A CA 1
ATOM 765 C C . ASP A 1 99 ? -4.737 -9.266 4.258 1.00 89.25 99 ASP A C 1
ATOM 767 O O . ASP A 1 99 ? -4.824 -8.428 3.355 1.00 89.25 99 ASP A O 1
ATOM 771 N N . VAL A 1 100 ? -4.031 -10.385 4.115 1.00 85.06 100 VAL A N 1
ATOM 772 C CA . VAL A 1 100 ? -3.363 -10.730 2.859 1.00 85.06 100 VAL A CA 1
ATOM 773 C C . VAL A 1 100 ? -4.376 -11.387 1.939 1.00 85.06 100 VAL A C 1
ATOM 775 O O . VAL A 1 100 ? -4.777 -12.538 2.131 1.00 85.06 100 VAL A O 1
ATOM 778 N N . ARG A 1 101 ? -4.746 -10.669 0.880 1.00 85.38 101 ARG A N 1
ATOM 779 C CA . ARG A 1 101 ? -5.676 -11.181 -0.116 1.00 85.38 101 ARG A CA 1
ATOM 780 C C . ARG A 1 101 ? -5.095 -12.413 -0.797 1.00 85.38 101 ARG A C 1
ATOM 782 O O . ARG A 1 101 ? -3.945 -12.418 -1.246 1.00 85.38 101 ARG A O 1
ATOM 789 N N . LYS A 1 102 ? -5.934 -13.445 -0.917 1.00 82.56 102 LYS A N 1
ATOM 790 C CA . LYS A 1 102 ? -5.596 -14.660 -1.661 1.00 82.56 102 LYS A CA 1
ATOM 791 C C . LYS A 1 102 ? -5.295 -14.319 -3.127 1.00 82.56 102 LYS A C 1
ATOM 793 O O . LYS A 1 102 ? -6.077 -13.565 -3.718 1.00 82.56 102 LYS A O 1
ATOM 798 N N . PRO A 1 103 ? -4.222 -14.888 -3.70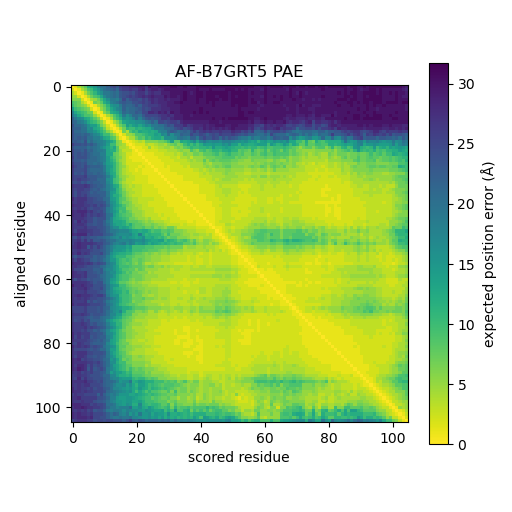3 1.00 79.88 103 PRO A N 1
ATOM 799 C CA . PRO A 1 103 ? -3.930 -14.750 -5.121 1.00 79.88 103 PRO A CA 1
ATOM 800 C C . PRO A 1 103 ? -5.096 -15.222 -5.995 1.00 79.88 103 PRO A C 1
ATOM 802 O O . PRO A 1 103 ? -5.853 -16.116 -5.610 1.00 79.88 103 PRO A O 1
ATOM 805 N N . LEU A 1 104 ? -5.226 -14.648 -7.192 1.00 73.38 104 LEU A N 1
ATOM 806 C CA . LEU A 1 104 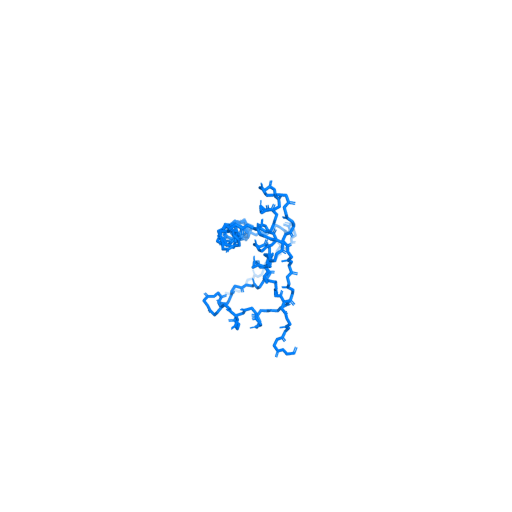? -6.191 -15.099 -8.203 1.00 73.38 104 LEU A CA 1
ATOM 807 C C . LEU A 1 104 ? -5.805 -16.432 -8.876 1.00 73.38 104 LEU A C 1
ATOM 809 O O . LEU A 1 104 ? -6.608 -16.966 -9.643 1.00 73.38 104 LEU A O 1
ATOM 813 N N . VAL A 1 105 ? -4.607 -16.959 -8.601 1.00 65.94 10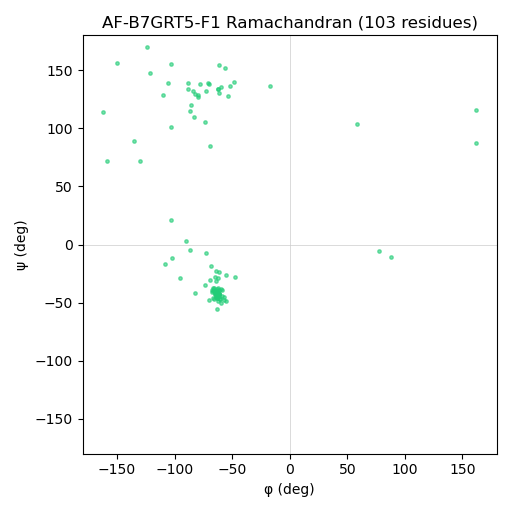5 VAL A N 1
ATOM 814 C CA . VAL A 1 105 ? -4.021 -18.177 -9.192 1.00 65.94 105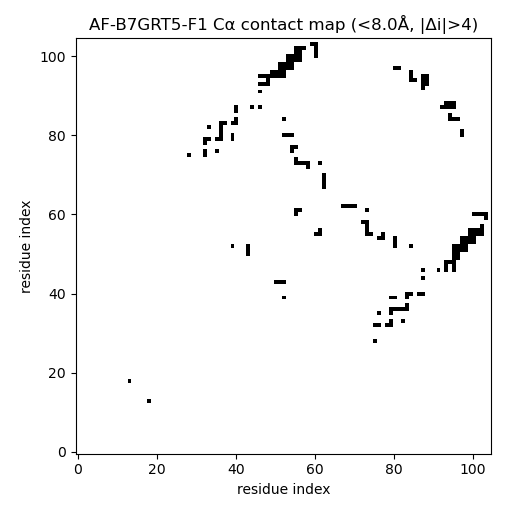 VAL A CA 1
ATOM 815 C C . VAL A 1 105 ? -3.484 -19.133 -8.139 1.00 65.94 105 VAL A C 1
ATOM 817 O O . VAL A 1 105 ? -2.840 -18.658 -7.179 1.00 65.94 105 VAL A O 1
#

Organism: Bifidobacterium longum subsp. infantis (strain ATCC 15697 / DSM 20088 / JCM 1222 / NCTC 11817 / S12) (NCBI:txid391904)

Nearest PDB structures (foldseek):
  2ox6-assembly2_C  TM=6.437E-01  e=5.594E-02  Shewanella oneidensis MR-1
  7pmk-assembly1_3  TM=2.724E-01  e=1.551E+00  Saccharomyces cerevisiae
  6c6b-assembly3_D  TM=3.223E-01  e=3.618E+00  Cryptococcus neoformans H99
  6c6b-assembly2_C  TM=3.238E-01  e=5.708E+00  Cryptococcus neoformans H99

Solvent-accessible surface area (backbone atoms only — not comparable to full-atom values): 6278 Å² total; per-residue (Å²): 134,89,81,90,82,89,80,89,85,82,79,95,67,71,57,72,64,58,55,50,52,48,53,54,50,52,52,52,50,50,53,50,27,52,54,48,11,52,54,51,35,61,68,46,54,82,77,48,90,84,30,68,43,81,30,54,87,44,51,66,47,32,30,74,75,38,64,90,48,61,91,58,61,32,65,53,53,40,52,13,47,52,51,15,35,51,51,46,25,72,77,70,69,49,73,49,46,74,45,73,50,76,67,86,117

Foldseek 3Di:
DDDDDDDDDDDDDDDPVVVVVVVVVVVVLVVVLQVLLVVLLVVCPPPDLAREDEQEDFPVQVCVVVVVCPPPGSVSVVSSSVSSQVVNCVVPVHRHHYHYDDDPD

pLDDT: mean 82.29, std 16.5, range [35.09, 95.12]